Protein AF-A0A2V8WZK0-F1 (afdb_monomer_lite)

pLDDT: mean 77.35, std 22.76, range [38.62, 98.31]

Radius of gyration: 26.87 Å; chains: 1; bounding box: 60×55×63 Å

Structure (mmCIF, N/CA/C/O backbone):
data_AF-A0A2V8WZK0-F1
#
_entry.id   AF-A0A2V8WZK0-F1
#
loop_
_atom_site.group_PDB
_atom_site.id
_atom_site.type_symbol
_atom_site.label_atom_id
_atom_site.label_alt_id
_atom_site.label_comp_id
_atom_site.label_asym_id
_atom_site.label_entity_id
_atom_site.label_seq_id
_atom_site.pdbx_PDB_ins_code
_atom_site.Cartn_x
_atom_site.Cartn_y
_atom_site.Cartn_z
_atom_site.occupancy
_atom_site.B_iso_or_equiv
_atom_site.auth_seq_id
_atom_site.auth_comp_id
_atom_site.auth_asym_id
_atom_site.auth_atom_id
_atom_site.pdbx_PDB_model_num
ATOM 1 N N . MET A 1 1 ? -24.699 9.978 6.541 1.00 45.03 1 MET A N 1
ATOM 2 C CA . MET A 1 1 ? -23.788 9.353 5.559 1.00 45.03 1 MET A CA 1
ATOM 3 C C . MET A 1 1 ? -22.583 8.836 6.322 1.00 45.03 1 MET A C 1
ATOM 5 O O . MET A 1 1 ? -21.848 9.649 6.862 1.00 45.03 1 MET A O 1
ATOM 9 N N . GLN A 1 2 ? -22.428 7.519 6.473 1.00 48.81 2 GLN A N 1
ATOM 10 C CA . GLN A 1 2 ? -21.173 6.973 6.995 1.00 48.81 2 GLN A CA 1
ATOM 11 C C . GLN A 1 2 ? -20.133 7.070 5.879 1.00 48.81 2 GLN A C 1
ATOM 13 O O . GLN A 1 2 ? -20.327 6.517 4.800 1.00 48.81 2 GLN A O 1
ATOM 18 N N . ILE A 1 3 ? -19.068 7.823 6.130 1.00 55.19 3 ILE A N 1
ATOM 19 C CA . ILE A 1 3 ? -17.882 7.839 5.281 1.00 55.19 3 ILE A CA 1
ATOM 20 C C . ILE A 1 3 ? -17.127 6.566 5.657 1.00 55.19 3 ILE A C 1
ATOM 22 O O . ILE A 1 3 ? -16.715 6.416 6.807 1.00 55.19 3 ILE A O 1
ATOM 26 N N . ILE A 1 4 ? -17.038 5.602 4.743 1.00 62.72 4 ILE A N 1
ATOM 27 C CA . ILE A 1 4 ? -16.323 4.349 4.994 1.00 62.72 4 ILE A CA 1
ATOM 28 C C . ILE A 1 4 ? -14.828 4.690 5.005 1.00 62.72 4 ILE A C 1
ATOM 30 O O . ILE A 1 4 ? -14.196 4.720 3.954 1.00 62.72 4 ILE A O 1
ATOM 34 N N . SER A 1 5 ? -14.276 5.009 6.179 1.00 81.12 5 SER A N 1
ATOM 35 C CA . SER A 1 5 ? -12.831 5.192 6.343 1.00 81.12 5 SER A CA 1
ATOM 36 C C . SER A 1 5 ? -12.189 3.821 6.501 1.00 81.12 5 SER A C 1
ATOM 38 O O . SER A 1 5 ? -12.527 3.074 7.423 1.00 81.12 5 SER A O 1
ATOM 40 N N . LEU A 1 6 ? -11.291 3.469 5.587 1.00 93.56 6 LEU A N 1
ATOM 41 C CA . LEU A 1 6 ? -10.506 2.247 5.701 1.00 93.56 6 LEU A CA 1
ATOM 42 C C . LEU A 1 6 ? -9.342 2.478 6.691 1.00 93.56 6 LEU A C 1
ATOM 44 O O . LEU A 1 6 ? -8.783 3.569 6.733 1.00 93.56 6 LEU A O 1
ATOM 48 N N . PRO A 1 7 ? -8.983 1.487 7.527 1.00 95.50 7 PRO A N 1
ATOM 49 C CA . PRO A 1 7 ? -8.037 1.671 8.632 1.00 95.50 7 PRO A CA 1
ATOM 50 C C . PRO A 1 7 ? -6.560 1.767 8.219 1.00 95.50 7 PRO A C 1
ATOM 52 O O . PRO A 1 7 ? -5.721 2.095 9.065 1.00 95.50 7 PRO A O 1
ATOM 55 N N . TYR A 1 8 ? -6.222 1.464 6.963 1.00 97.50 8 TYR A N 1
ATOM 56 C CA . TYR A 1 8 ? -4.853 1.514 6.451 1.00 97.50 8 TYR A CA 1
ATOM 57 C C . TYR A 1 8 ? -4.787 2.286 5.141 1.00 97.50 8 TYR A C 1
ATOM 59 O O . TYR A 1 8 ? -5.555 1.991 4.230 1.00 97.50 8 TYR A O 1
ATOM 67 N N . ASP A 1 9 ? -3.810 3.178 5.024 1.00 97.38 9 ASP A N 1
ATOM 68 C CA . ASP A 1 9 ? -3.475 3.857 3.774 1.00 97.38 9 ASP A CA 1
ATOM 69 C C . ASP A 1 9 ? -2.181 3.295 3.200 1.00 97.38 9 ASP A C 1
ATOM 71 O O . ASP A 1 9 ? -1.231 3.003 3.929 1.00 97.38 9 ASP A O 1
ATOM 75 N N . ILE A 1 10 ? -2.136 3.170 1.882 1.00 98.00 10 ILE A N 1
ATOM 76 C CA . ILE A 1 10 ? -0.937 2.895 1.104 1.00 98.00 10 ILE A CA 1
ATOM 77 C C . ILE A 1 10 ? -0.505 4.224 0.498 1.00 98.00 10 ILE A C 1
ATOM 79 O O . ILE A 1 10 ? -1.268 4.859 -0.234 1.00 98.00 10 ILE A O 1
ATOM 83 N N . LEU A 1 11 ? 0.714 4.648 0.813 1.00 97.94 11 LEU A N 1
ATOM 84 C CA . LEU A 1 11 ? 1.306 5.876 0.297 1.00 97.94 11 LEU A CA 1
ATOM 85 C C . LEU A 1 11 ? 2.481 5.528 -0.615 1.00 97.94 11 LEU A C 1
ATOM 87 O O . LEU A 1 11 ? 3.256 4.618 -0.304 1.00 97.94 11 LEU A O 1
ATOM 91 N N . ARG A 1 12 ? 2.646 6.274 -1.705 1.00 97.50 12 ARG A N 1
ATOM 92 C CA . ARG A 1 12 ? 3.831 6.218 -2.565 1.00 97.50 12 ARG A CA 1
ATOM 93 C C . ARG A 1 12 ? 4.701 7.437 -2.296 1.00 97.50 12 ARG A C 1
ATOM 95 O O . ARG A 1 12 ? 4.187 8.551 -2.249 1.00 97.50 12 ARG A O 1
ATOM 102 N N . LYS A 1 13 ? 6.007 7.227 -2.145 1.00 96.50 13 LYS A N 1
ATOM 103 C CA . LYS A 1 13 ? 6.977 8.321 -2.130 1.00 96.50 13 LYS A CA 1
ATOM 104 C C . LYS A 1 13 ? 7.306 8.723 -3.564 1.00 96.50 13 LYS A C 1
ATOM 106 O O . LYS A 1 13 ? 7.652 7.853 -4.367 1.00 96.50 13 LYS A O 1
ATOM 111 N N . ASP A 1 14 ? 7.192 10.004 -3.874 1.00 91.75 14 ASP A N 1
ATOM 112 C CA . ASP A 1 14 ? 7.634 10.554 -5.153 1.00 91.75 14 ASP A CA 1
ATOM 113 C C . ASP A 1 14 ? 9.142 10.871 -5.167 1.00 91.75 14 ASP A C 1
ATOM 115 O O . ASP A 1 14 ? 9.861 10.657 -4.183 1.00 91.75 14 ASP A O 1
ATOM 119 N N . ASP A 1 15 ? 9.623 11.377 -6.303 1.00 87.81 15 ASP A N 1
ATOM 120 C CA . ASP A 1 15 ? 11.030 11.743 -6.500 1.00 87.81 15 ASP A CA 1
ATOM 121 C C . ASP A 1 15 ? 11.447 12.978 -5.675 1.00 87.81 15 ASP A C 1
ATOM 123 O O . ASP A 1 15 ? 12.628 13.145 -5.369 1.00 87.81 15 ASP A O 1
ATOM 127 N N . GLY A 1 16 ? 10.488 13.825 -5.277 1.00 89.12 16 GLY A N 1
ATOM 128 C CA . GLY A 1 16 ? 10.692 14.960 -4.367 1.00 89.12 16 GLY A CA 1
ATOM 129 C C . GLY A 1 16 ? 10.751 14.549 -2.892 1.00 89.12 16 GLY A C 1
ATOM 130 O O . GLY A 1 16 ? 11.162 15.328 -2.033 1.00 89.12 16 GLY A O 1
ATOM 131 N N . GLY A 1 17 ? 10.390 13.302 -2.602 1.00 91.62 17 GLY A N 1
ATOM 132 C CA . GLY A 1 17 ? 10.381 12.707 -1.282 1.00 91.62 17 GLY A CA 1
ATOM 133 C C . GLY A 1 17 ? 9.075 12.873 -0.508 1.00 91.62 17 GLY A C 1
ATOM 134 O O . GLY A 1 17 ? 9.038 12.488 0.664 1.00 91.62 17 GLY A O 1
ATOM 135 N N . GLU A 1 18 ? 8.025 13.394 -1.141 1.00 95.25 18 GLU A N 1
ATOM 136 C CA . GLU A 1 18 ? 6.692 13.532 -0.563 1.00 95.25 18 GLU A CA 1
ATOM 137 C C . GLU A 1 18 ? 5.920 12.210 -0.663 1.00 95.25 18 GLU A C 1
ATOM 139 O O . GLU A 1 18 ? 6.082 11.432 -1.604 1.00 95.25 18 GLU A O 1
ATOM 144 N N . PHE A 1 19 ? 5.085 11.932 0.340 1.00 95.19 19 PHE A N 1
ATOM 145 C CA . PHE A 1 19 ? 4.209 10.766 0.346 1.00 95.19 19 PHE A CA 1
ATOM 146 C C . PHE A 1 19 ? 2.809 11.139 -0.133 1.00 95.19 19 PHE A C 1
ATOM 148 O O . PHE A 1 19 ? 2.107 11.904 0.524 1.00 95.19 19 PHE A O 1
ATOM 155 N N . THR A 1 20 ? 2.376 10.521 -1.228 1.00 95.19 20 THR A N 1
ATOM 156 C CA . THR A 1 20 ? 1.033 10.691 -1.789 1.00 95.19 20 THR A CA 1
ATOM 157 C C . THR A 1 20 ? 0.169 9.458 -1.506 1.00 95.19 20 THR A C 1
ATOM 159 O O . THR A 1 20 ? 0.624 8.330 -1.730 1.00 95.19 20 THR A O 1
ATOM 162 N N . PRO A 1 21 ? -1.069 9.618 -1.001 1.00 95.12 21 PRO A N 1
ATOM 163 C CA . PRO A 1 21 ? -2.002 8.505 -0.859 1.00 95.12 21 PRO A CA 1
ATOM 164 C C . PRO A 1 21 ? -2.369 7.924 -2.221 1.00 95.12 21 PRO A C 1
ATOM 166 O O . PRO A 1 21 ? -2.786 8.658 -3.114 1.00 95.12 21 PRO A O 1
ATOM 169 N N . VAL A 1 22 ? -2.231 6.607 -2.370 1.00 96.50 22 VAL A N 1
ATOM 170 C CA . VAL A 1 22 ? -2.574 5.907 -3.619 1.00 96.50 22 VAL A CA 1
ATOM 171 C C . VAL A 1 22 ? -3.779 4.990 -3.463 1.00 96.50 22 VAL A C 1
ATOM 173 O O . VAL A 1 22 ? -4.604 4.907 -4.366 1.00 96.50 22 VAL A O 1
ATOM 176 N N . GLU A 1 23 ? -3.907 4.312 -2.325 1.00 96.25 23 GLU A N 1
ATOM 177 C CA . GLU A 1 23 ? -4.993 3.364 -2.079 1.00 96.25 23 GLU A CA 1
ATOM 178 C C . GLU A 1 23 ? -5.219 3.193 -0.573 1.00 96.25 23 GLU A C 1
ATOM 180 O O . GLU A 1 23 ? -4.306 3.422 0.216 1.00 96.25 23 GLU A O 1
ATOM 185 N N . ALA A 1 24 ? -6.414 2.765 -0.165 1.00 95.56 24 ALA A N 1
ATOM 186 C CA . ALA A 1 24 ? -6.719 2.439 1.224 1.00 95.56 24 ALA A CA 1
ATOM 187 C C . ALA A 1 24 ? -7.232 0.996 1.346 1.00 95.56 24 ALA A C 1
ATOM 189 O O . ALA A 1 24 ? -7.853 0.459 0.429 1.00 95.56 24 ALA A O 1
ATOM 190 N N . ALA A 1 25 ? -6.969 0.349 2.481 1.00 95.88 25 ALA A N 1
ATOM 191 C CA . ALA A 1 25 ? -7.199 -1.075 2.686 1.00 95.88 25 ALA A CA 1
ATOM 192 C C . ALA A 1 25 ? -7.883 -1.375 4.026 1.00 95.88 25 ALA A C 1
ATOM 194 O O . ALA A 1 25 ? -7.618 -0.758 5.058 1.00 95.88 25 ALA A O 1
ATOM 195 N N . LYS A 1 26 ? -8.754 -2.389 4.010 1.00 95.44 26 LYS A N 1
ATOM 196 C CA . LYS A 1 26 ? -9.546 -2.821 5.174 1.00 95.44 26 LYS A CA 1
ATOM 197 C C . LYS A 1 26 ? -8.723 -3.494 6.279 1.00 95.44 26 LYS A C 1
ATOM 199 O O . LYS A 1 26 ? -9.149 -3.513 7.428 1.00 95.44 26 LYS A O 1
ATOM 204 N N . ASP A 1 27 ? -7.575 -4.073 5.934 1.00 96.00 27 ASP A N 1
ATOM 205 C CA . ASP A 1 27 ? -6.715 -4.813 6.854 1.00 96.00 27 ASP A CA 1
ATOM 206 C C . ASP A 1 27 ? -5.245 -4.780 6.402 1.00 96.00 27 ASP A C 1
ATOM 208 O O . ASP A 1 27 ? -4.942 -4.595 5.219 1.00 96.00 27 ASP A O 1
ATOM 212 N N . LEU A 1 28 ? -4.324 -4.987 7.349 1.00 97.00 28 LEU A N 1
ATOM 213 C CA . LEU A 1 28 ? -2.883 -4.892 7.103 1.00 97.00 28 LEU A CA 1
ATOM 214 C C . LEU A 1 28 ? -2.372 -5.935 6.101 1.00 97.00 28 LEU A C 1
ATOM 216 O O . LEU A 1 28 ? -1.425 -5.662 5.364 1.00 97.00 28 LEU A O 1
ATOM 220 N N . LYS A 1 29 ? -2.958 -7.138 6.077 1.00 97.94 29 LYS A N 1
ATOM 221 C CA . LYS A 1 29 ? -2.524 -8.201 5.164 1.00 97.94 29 LYS A CA 1
ATOM 222 C C . LYS A 1 29 ? -2.853 -7.803 3.728 1.00 97.94 29 LYS A C 1
ATOM 224 O O . LYS A 1 29 ? -1.962 -7.834 2.883 1.00 97.94 29 LYS A O 1
ATOM 229 N N . SER A 1 30 ? -4.087 -7.368 3.482 1.00 97.69 30 SER A N 1
ATOM 230 C CA . SER A 1 30 ? -4.524 -6.849 2.184 1.00 97.69 30 SER A CA 1
ATOM 231 C C . SER A 1 30 ? -3.683 -5.643 1.752 1.00 97.69 30 SER A C 1
ATOM 233 O O . SER A 1 30 ? -3.220 -5.605 0.616 1.00 97.69 30 SER A O 1
ATOM 235 N N . ALA A 1 31 ? -3.391 -4.713 2.671 1.00 97.75 31 ALA A N 1
ATOM 236 C CA . ALA A 1 31 ? -2.547 -3.550 2.389 1.00 97.75 31 ALA A CA 1
ATOM 237 C C . ALA A 1 31 ? -1.132 -3.944 1.931 1.00 97.75 31 ALA A C 1
ATOM 239 O O . ALA A 1 31 ? -0.614 -3.400 0.960 1.00 97.75 31 ALA A O 1
ATOM 240 N N . LYS A 1 32 ? -0.506 -4.919 2.605 1.00 97.81 32 LYS A N 1
ATOM 241 C CA . LYS A 1 32 ? 0.841 -5.400 2.260 1.00 97.81 32 LYS A CA 1
ATOM 242 C C . LYS A 1 32 ? 0.883 -6.106 0.908 1.00 97.81 32 LYS A C 1
ATOM 244 O O . LYS A 1 32 ? 1.814 -5.866 0.149 1.00 97.81 32 LYS A O 1
ATOM 249 N N . VAL A 1 33 ? -0.107 -6.951 0.608 1.00 98.00 33 VAL A N 1
ATOM 250 C CA . VAL A 1 33 ? -0.216 -7.604 -0.709 1.00 98.00 33 VAL A CA 1
ATOM 251 C C . VAL A 1 33 ? -0.346 -6.545 -1.798 1.00 98.00 33 VAL A C 1
ATOM 253 O O . VAL A 1 33 ? 0.428 -6.541 -2.751 1.00 98.00 33 VAL A O 1
ATOM 256 N N . ARG A 1 34 ? -1.250 -5.584 -1.602 1.00 97.88 34 ARG A N 1
ATOM 257 C CA . ARG A 1 34 ? -1.490 -4.527 -2.577 1.00 97.88 34 ARG A CA 1
ATOM 258 C C . ARG A 1 34 ? -0.270 -3.640 -2.805 1.00 97.88 34 ARG A C 1
ATOM 260 O O . ARG A 1 34 ? 0.052 -3.309 -3.939 1.00 97.88 34 ARG A O 1
ATOM 267 N N . MET A 1 35 ? 0.453 -3.308 -1.740 1.00 96.81 35 MET A N 1
ATOM 268 C CA . MET A 1 35 ? 1.707 -2.562 -1.812 1.00 96.81 35 MET A CA 1
ATOM 269 C C . MET A 1 35 ? 2.753 -3.260 -2.706 1.00 96.81 35 MET A C 1
ATOM 271 O O . MET A 1 35 ? 3.439 -2.587 -3.471 1.00 96.81 35 MET A O 1
ATOM 275 N N . ILE A 1 36 ? 2.853 -4.594 -2.643 1.00 96.50 36 ILE A N 1
ATOM 276 C CA . ILE A 1 36 ? 3.764 -5.392 -3.485 1.00 96.50 36 ILE A CA 1
ATOM 277 C C . ILE A 1 36 ? 3.310 -5.382 -4.950 1.00 96.50 36 ILE A C 1
ATOM 279 O O . ILE A 1 36 ? 4.127 -5.212 -5.850 1.00 96.50 36 ILE A O 1
ATOM 283 N N . GLU A 1 37 ? 2.011 -5.540 -5.205 1.00 97.31 37 GLU A N 1
ATOM 284 C CA . GLU A 1 37 ? 1.461 -5.471 -6.565 1.00 97.31 37 GLU A CA 1
ATOM 285 C C . GLU A 1 37 ? 1.730 -4.101 -7.200 1.00 97.31 37 GLU A C 1
ATOM 287 O O . GLU A 1 37 ? 2.215 -4.014 -8.328 1.00 97.31 37 GLU A O 1
ATOM 292 N N . LEU A 1 38 ? 1.483 -3.020 -6.454 1.00 96.69 38 LEU A N 1
ATOM 293 C CA . LEU A 1 38 ? 1.758 -1.655 -6.899 1.00 96.69 38 LEU A CA 1
ATOM 294 C C . LEU A 1 38 ? 3.243 -1.447 -7.216 1.00 96.69 38 LEU A C 1
ATOM 296 O O . LEU A 1 38 ? 3.563 -0.848 -8.243 1.00 96.69 38 LEU A O 1
ATOM 300 N N . SER A 1 39 ? 4.148 -1.971 -6.384 1.00 95.25 39 SER A N 1
ATOM 301 C CA . SER A 1 39 ? 5.588 -1.828 -6.607 1.00 95.25 39 SER A CA 1
ATOM 302 C C . SER A 1 39 ? 6.106 -2.671 -7.778 1.00 95.25 39 SER A C 1
ATOM 304 O O . SER A 1 39 ? 7.088 -2.283 -8.409 1.00 95.25 39 SER A O 1
ATOM 306 N N . ALA A 1 40 ? 5.434 -3.777 -8.110 1.00 93.94 40 ALA A N 1
ATOM 307 C CA . ALA A 1 40 ? 5.711 -4.567 -9.307 1.00 93.94 40 ALA A CA 1
ATOM 308 C C . ALA A 1 40 ? 5.236 -3.868 -10.594 1.00 93.94 40 ALA A C 1
ATOM 310 O O . ALA A 1 40 ? 5.920 -3.932 -11.613 1.00 93.94 40 ALA A O 1
ATOM 311 N N . HIS A 1 41 ? 4.087 -3.184 -10.553 1.00 94.12 41 HIS A N 1
ATOM 312 C CA . HIS A 1 41 ? 3.558 -2.436 -11.700 1.00 94.12 41 HIS A CA 1
ATOM 313 C C . HIS A 1 41 ? 4.282 -1.108 -11.938 1.00 94.12 41 HIS A C 1
ATOM 315 O O . HIS A 1 41 ? 4.546 -0.738 -13.079 1.00 94.12 41 HIS A O 1
ATOM 321 N N . SER A 1 42 ? 4.589 -0.384 -10.865 1.00 93.44 42 SER A N 1
ATOM 322 C CA . SER A 1 42 ? 5.306 0.884 -10.901 1.00 93.44 42 SER A CA 1
ATOM 323 C C . SER A 1 42 ? 6.357 0.880 -9.795 1.00 93.44 42 SER A C 1
ATOM 325 O O . SER A 1 42 ? 6.027 1.223 -8.650 1.00 93.44 42 SER A O 1
ATOM 327 N N . PRO A 1 43 ? 7.619 0.542 -10.123 1.00 94.25 43 PRO A N 1
ATOM 328 C CA . PRO A 1 43 ? 8.725 0.592 -9.178 1.00 94.25 43 PRO A CA 1
ATOM 329 C C . PRO A 1 43 ? 8.789 1.931 -8.431 1.00 94.25 43 PRO A C 1
ATOM 331 O O . PRO A 1 43 ? 8.454 2.998 -8.957 1.00 94.25 43 PRO A O 1
ATOM 334 N N . GLY A 1 44 ? 9.170 1.868 -7.162 1.00 94.50 44 GLY A N 1
ATOM 335 C CA . GLY A 1 44 ? 9.179 3.010 -6.259 1.00 94.50 44 GLY A CA 1
ATOM 336 C C . GLY A 1 44 ? 9.200 2.588 -4.797 1.00 94.50 44 GLY A C 1
ATOM 337 O O . GLY A 1 44 ? 9.329 1.404 -4.473 1.00 94.50 44 GLY A O 1
ATOM 338 N N . GLN A 1 45 ? 9.078 3.576 -3.914 1.00 97.06 45 GLN A N 1
ATOM 339 C CA . GLN A 1 45 ? 8.974 3.365 -2.473 1.00 97.06 45 GLN A CA 1
ATOM 340 C C . GLN A 1 45 ? 7.514 3.495 -2.054 1.00 97.06 45 GLN A C 1
ATOM 342 O O . GLN A 1 45 ? 6.877 4.515 -2.319 1.00 97.06 45 GLN A O 1
ATOM 347 N N . TYR A 1 46 ? 7.003 2.475 -1.376 1.00 98.06 46 TYR A N 1
ATOM 348 C CA . TYR A 1 46 ? 5.650 2.462 -0.844 1.00 98.06 46 TYR A CA 1
ATOM 349 C C . TYR A 1 46 ? 5.674 2.146 0.647 1.00 98.06 46 TYR A C 1
ATOM 351 O O . TYR A 1 46 ? 6.524 1.390 1.129 1.00 98.06 46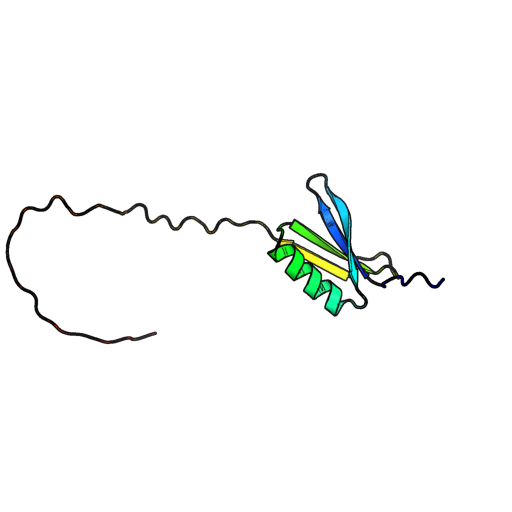 TYR A O 1
ATOM 359 N N . VAL A 1 47 ? 4.726 2.723 1.379 1.00 98.06 47 VAL A N 1
ATOM 360 C CA . VAL A 1 47 ? 4.530 2.481 2.809 1.00 98.06 47 VAL A CA 1
ATOM 361 C C . VAL A 1 47 ? 3.059 2.241 3.107 1.00 98.06 47 VAL A C 1
ATOM 363 O O . VAL A 1 47 ? 2.184 2.826 2.476 1.00 98.06 47 VAL A O 1
ATOM 366 N N . VAL A 1 48 ? 2.791 1.398 4.099 1.00 98.31 48 VAL A N 1
ATOM 367 C CA . VAL A 1 48 ? 1.463 1.238 4.693 1.00 98.31 48 VAL A CA 1
ATOM 368 C C . VAL A 1 48 ? 1.435 2.001 6.008 1.00 98.31 48 VAL A C 1
ATOM 370 O O . VAL A 1 48 ? 2.255 1.727 6.886 1.00 98.31 48 VAL A O 1
ATOM 373 N N . VAL A 1 49 ? 0.477 2.906 6.175 1.00 97.81 49 VAL A N 1
ATOM 374 C CA . VAL A 1 49 ? 0.251 3.671 7.405 1.00 97.81 49 VAL A CA 1
ATOM 375 C C . VAL A 1 49 ? -1.053 3.216 8.048 1.00 97.81 49 VAL A C 1
ATOM 377 O O . VAL A 1 49 ? -2.081 3.099 7.389 1.00 97.81 49 VAL A O 1
ATOM 380 N N . SER A 1 50 ? -1.024 2.936 9.349 1.00 96.62 50 SER A N 1
ATOM 381 C CA . SER A 1 50 ? -2.241 2.703 10.129 1.00 96.62 50 SER A CA 1
ATOM 382 C C . SER A 1 50 ? -2.881 4.044 10.469 1.00 96.62 50 SER A C 1
ATOM 384 O O . SER A 1 50 ? -2.281 4.826 11.203 1.00 96.62 50 SER A O 1
ATOM 386 N N . GLN A 1 51 ? -4.114 4.286 10.021 1.00 93.88 51 GLN A N 1
ATOM 387 C CA . GLN A 1 51 ? -4.833 5.520 10.352 1.00 93.88 51 GLN A CA 1
ATOM 388 C C . GLN A 1 51 ? -5.117 5.642 11.855 1.00 93.88 51 GLN A C 1
ATOM 390 O O . GLN A 1 51 ? -5.103 6.735 12.408 1.00 93.88 51 GLN A O 1
ATOM 395 N N . THR A 1 52 ? -5.315 4.516 12.547 1.00 92.81 52 THR A N 1
ATOM 396 C CA . THR A 1 52 ? -5.564 4.502 13.997 1.00 92.81 52 THR A CA 1
ATOM 397 C C . THR A 1 52 ? -4.367 4.988 14.810 1.00 92.81 52 THR A C 1
ATOM 399 O O . THR A 1 52 ? -4.543 5.610 15.851 1.00 92.81 52 THR A O 1
ATOM 402 N N . THR A 1 53 ? -3.145 4.672 14.372 1.00 95.12 53 THR A N 1
ATOM 403 C CA . THR A 1 53 ? -1.924 4.958 15.148 1.00 95.12 53 THR A CA 1
ATOM 404 C C . THR A 1 53 ? -1.037 6.031 14.525 1.00 95.12 53 THR A C 1
ATOM 406 O O . THR A 1 53 ? -0.116 6.501 15.187 1.00 95.12 53 THR A O 1
ATOM 409 N N . GLY A 1 54 ? -1.263 6.381 13.256 1.00 94.62 54 GLY A N 1
ATOM 410 C CA . GLY A 1 54 ? -0.380 7.234 12.458 1.00 94.62 54 GLY A CA 1
ATOM 411 C C . GLY A 1 54 ? 0.986 6.608 12.156 1.00 94.62 54 GLY A C 1
ATOM 412 O O . GLY A 1 54 ? 1.890 7.305 11.703 1.00 94.62 54 GLY A O 1
ATOM 413 N N . LYS A 1 55 ? 1.183 5.312 12.439 1.00 96.88 55 LYS A N 1
ATOM 414 C CA . LYS A 1 55 ? 2.483 4.637 12.318 1.00 96.88 55 LYS A CA 1
ATOM 415 C C . LYS A 1 55 ? 2.585 3.812 11.043 1.00 96.88 55 LYS A C 1
ATOM 417 O O . LYS A 1 55 ? 1.601 3.236 10.575 1.00 96.88 55 LYS A O 1
ATOM 422 N N . ILE A 1 56 ? 3.812 3.693 10.541 1.00 97.12 56 ILE A N 1
ATOM 423 C CA . ILE A 1 56 ? 4.147 2.799 9.432 1.00 97.12 56 ILE A CA 1
ATOM 424 C C . ILE A 1 56 ? 4.038 1.347 9.913 1.00 97.12 56 ILE A C 1
ATOM 426 O O . ILE A 1 56 ? 4.691 0.945 10.874 1.00 97.12 56 ILE A O 1
ATOM 430 N N . ALA A 1 57 ? 3.212 0.559 9.228 1.00 97.06 57 ALA A N 1
ATOM 431 C CA . ALA A 1 57 ? 2.971 -0.858 9.496 1.00 97.06 57 ALA A CA 1
ATOM 432 C C . ALA A 1 57 ? 3.660 -1.793 8.474 1.00 97.06 57 ALA A C 1
ATOM 434 O O . ALA A 1 57 ? 3.663 -3.020 8.638 1.00 97.06 57 ALA A O 1
ATOM 435 N N . GLY A 1 58 ? 4.248 -1.224 7.417 1.00 96.19 58 GLY A N 1
ATOM 436 C CA . GLY A 1 58 ? 5.054 -1.924 6.418 1.00 96.19 58 GLY A CA 1
ATOM 437 C C . GLY A 1 58 ? 5.626 -0.969 5.371 1.00 96.19 58 GLY A C 1
ATOM 438 O O . GLY A 1 58 ? 5.090 0.119 5.177 1.00 96.19 58 GLY A O 1
ATOM 439 N N . SER A 1 59 ? 6.699 -1.378 4.700 1.00 96.50 59 SER A N 1
ATOM 440 C CA . SER A 1 59 ? 7.288 -0.652 3.574 1.00 96.50 59 SER A CA 1
ATOM 441 C C . SER A 1 59 ? 7.858 -1.615 2.533 1.00 96.50 59 SER A C 1
ATOM 443 O O . SER A 1 59 ? 8.199 -2.756 2.853 1.00 96.50 59 SER A O 1
ATOM 445 N N . VAL A 1 60 ? 7.958 -1.156 1.287 1.00 96.50 60 VAL A N 1
ATOM 446 C CA . VAL A 1 60 ? 8.686 -1.834 0.209 1.00 96.50 60 VAL A CA 1
ATOM 447 C C . VAL A 1 60 ? 9.357 -0.795 -0.681 1.00 96.50 60 VAL A C 1
ATOM 449 O O . VAL A 1 60 ? 8.799 0.271 -0.939 1.00 96.50 60 VAL A O 1
ATOM 452 N N . THR A 1 61 ? 10.550 -1.126 -1.161 1.00 94.44 61 THR A N 1
ATOM 453 C CA . THR A 1 61 ? 11.268 -0.345 -2.166 1.00 94.44 61 THR A CA 1
ATOM 454 C C . THR A 1 61 ? 11.592 -1.266 -3.325 1.00 94.44 61 THR A C 1
ATOM 456 O O . THR A 1 61 ? 12.296 -2.259 -3.147 1.00 94.44 61 THR A O 1
ATOM 459 N N . THR A 1 62 ? 11.095 -0.934 -4.510 1.00 92.62 62 THR A N 1
ATOM 460 C CA . THR A 1 62 ? 11.422 -1.648 -5.744 1.00 92.62 62 THR A CA 1
ATOM 461 C C . THR A 1 62 ? 12.163 -0.697 -6.664 1.00 92.62 62 THR A C 1
ATOM 463 O O . THR A 1 62 ? 11.652 0.366 -7.006 1.00 92.62 62 THR A O 1
ATOM 466 N N . VAL A 1 63 ? 13.377 -1.075 -7.056 1.00 86.38 63 VAL A N 1
ATOM 467 C CA . VAL A 1 63 ? 14.132 -0.371 -8.092 1.00 86.38 63 VAL A CA 1
ATOM 468 C C . VAL A 1 63 ? 13.835 -1.023 -9.434 1.00 86.38 63 VAL A C 1
ATOM 470 O O . VAL A 1 63 ? 13.738 -2.246 -9.525 1.00 86.38 63 VAL A O 1
ATOM 473 N N . SER A 1 64 ? 13.675 -0.214 -10.478 1.00 77.88 64 SER A N 1
ATOM 474 C CA . SER A 1 64 ? 13.601 -0.727 -11.843 1.00 77.88 64 SER A CA 1
ATOM 475 C C . SER A 1 64 ? 15.000 -1.179 -12.250 1.00 77.88 64 SER A C 1
ATOM 477 O O . SER A 1 64 ? 15.788 -0.394 -12.773 1.00 77.88 64 SER A O 1
ATOM 479 N N . SER A 1 65 ? 15.374 -2.418 -11.941 1.00 71.12 65 SER A N 1
ATOM 480 C CA . SER A 1 65 ? 16.546 -2.999 -12.578 1.00 71.12 65 SER A CA 1
ATOM 481 C C . SER A 1 65 ? 16.129 -3.408 -13.985 1.00 71.12 65 SER A C 1
ATOM 483 O O . SER A 1 65 ? 15.394 -4.384 -14.149 1.00 71.12 65 SER A O 1
ATOM 485 N N . CYS A 1 66 ? 16.633 -2.707 -15.005 1.00 56.34 66 CYS A N 1
ATOM 486 C CA . CYS A 1 66 ? 16.899 -3.391 -16.265 1.00 56.34 66 CYS A CA 1
ATOM 487 C C . CYS A 1 66 ? 17.667 -4.665 -15.893 1.00 56.34 66 CYS A C 1
ATOM 489 O O . CYS A 1 66 ? 18.637 -4.550 -15.130 1.00 56.34 66 CYS A O 1
ATOM 491 N N . PRO A 1 67 ? 17.260 -5.863 -16.356 1.00 58.00 67 PRO A N 1
ATOM 492 C CA . PRO A 1 67 ? 18.146 -7.005 -16.222 1.00 58.00 67 PRO A CA 1
ATOM 493 C C . PRO A 1 67 ? 19.498 -6.555 -16.785 1.00 58.00 67 PRO A C 1
ATOM 495 O O . PRO A 1 67 ? 19.497 -5.862 -17.814 1.00 58.00 67 PRO A O 1
ATOM 498 N N . PRO A 1 68 ? 20.631 -6.836 -16.109 1.00 51.69 68 PRO A N 1
ATOM 499 C CA . PRO A 1 68 ? 21.921 -6.602 -16.731 1.00 51.69 68 PRO A CA 1
ATOM 500 C C . PRO A 1 68 ? 21.809 -7.247 -18.104 1.00 51.69 68 PRO A C 1
ATOM 502 O O . PRO A 1 68 ? 21.472 -8.431 -18.191 1.00 51.69 68 PRO A O 1
ATOM 505 N N . ARG A 1 69 ? 21.933 -6.433 -19.164 1.00 53.38 69 ARG A N 1
ATOM 506 C CA . ARG A 1 69 ? 22.039 -6.939 -20.530 1.00 53.38 69 ARG A CA 1
ATOM 507 C C . ARG A 1 69 ? 23.071 -8.039 -20.398 1.00 53.38 69 ARG A C 1
ATOM 509 O O . ARG A 1 69 ? 24.199 -7.734 -20.014 1.00 53.38 69 ARG A O 1
ATOM 516 N N . ALA A 1 70 ? 22.651 -9.292 -20.567 1.00 52.78 70 ALA A N 1
ATOM 517 C CA . ALA A 1 70 ? 23.605 -10.366 -20.690 1.00 52.78 70 ALA A CA 1
ATOM 518 C C . ALA A 1 70 ? 24.540 -9.873 -21.784 1.00 52.78 70 ALA A C 1
ATOM 520 O O . ALA A 1 70 ? 24.087 -9.565 -22.890 1.00 52.78 70 ALA A O 1
ATOM 521 N N . ASP A 1 71 ? 25.784 -9.632 -21.399 1.00 49.75 71 ASP A N 1
ATOM 522 C CA . ASP A 1 71 ? 26.865 -9.325 -22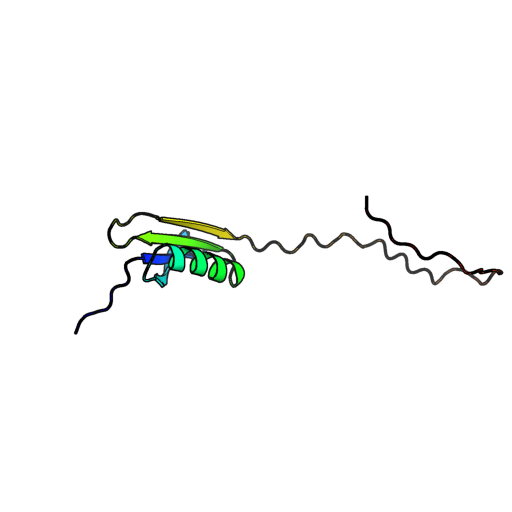.303 1.00 49.75 71 ASP A CA 1
ATOM 523 C C . ASP A 1 71 ? 27.030 -10.567 -23.180 1.00 49.75 71 ASP A C 1
ATOM 525 O O . ASP A 1 71 ? 27.744 -11.508 -22.861 1.00 49.75 71 ASP A O 1
ATOM 529 N N . GLN A 1 72 ? 26.187 -10.646 -24.203 1.00 53.16 72 GLN A N 1
ATOM 530 C CA . GLN A 1 72 ? 26.259 -11.591 -25.300 1.00 53.16 72 GLN A CA 1
ATOM 531 C C . GLN A 1 72 ? 26.578 -10.774 -26.550 1.00 53.16 72 GLN A C 1
ATOM 533 O O . GLN A 1 72 ? 25.866 -10.820 -27.548 1.00 53.16 72 GLN A O 1
ATOM 538 N N . SER A 1 73 ? 27.645 -9.981 -26.470 1.00 51.75 73 SER A N 1
ATOM 539 C CA . SER A 1 73 ? 28.346 -9.458 -27.639 1.00 51.75 73 SER A CA 1
ATOM 540 C C . SER A 1 73 ? 29.630 -10.256 -27.851 1.00 51.75 73 SER A C 1
ATOM 542 O O . SER A 1 73 ? 30.718 -9.705 -27.893 1.00 51.75 73 SER A O 1
ATOM 544 N N . ASP A 1 74 ? 29.476 -11.568 -28.014 1.00 54.78 74 ASP A N 1
ATOM 545 C CA . ASP A 1 74 ? 30.421 -12.413 -28.754 1.00 54.78 74 ASP A CA 1
ATOM 546 C C . ASP A 1 74 ? 29.640 -13.192 -29.827 1.00 54.78 74 ASP A C 1
ATOM 548 O O . ASP A 1 74 ? 29.801 -14.390 -30.050 1.00 54.78 74 ASP A O 1
ATOM 552 N N . HIS A 1 75 ? 28.743 -12.487 -30.525 1.00 50.47 75 HIS A N 1
ATOM 553 C CA . HIS A 1 75 ? 28.282 -12.922 -31.838 1.00 50.47 75 HIS A CA 1
ATOM 554 C C . HIS A 1 75 ? 29.411 -12.643 -32.839 1.00 50.47 75 HIS A C 1
ATOM 556 O O . HIS A 1 75 ? 29.420 -11.636 -33.543 1.00 50.47 75 HIS A O 1
ATOM 562 N N . LYS A 1 76 ? 30.396 -13.543 -32.899 1.00 45.34 76 LYS A N 1
ATOM 563 C CA . LYS A 1 76 ? 31.231 -13.675 -34.091 1.00 45.34 76 LYS A CA 1
ATOM 564 C C . LYS A 1 76 ? 30.368 -14.357 -35.147 1.00 45.34 76 LYS A C 1
ATOM 566 O O . LYS A 1 76 ? 30.161 -15.564 -35.073 1.00 45.34 76 LYS A O 1
ATOM 571 N N . GLU A 1 77 ? 29.809 -13.583 -36.075 1.00 51.38 77 GLU A N 1
ATOM 572 C CA . GLU A 1 77 ? 29.150 -14.127 -37.265 1.00 51.38 77 GLU A CA 1
ATOM 573 C C . GLU A 1 77 ? 30.128 -15.064 -38.002 1.00 51.38 77 GLU A C 1
ATOM 575 O O . GLU A 1 77 ? 31.187 -14.607 -38.438 1.00 51.38 77 GLU A O 1
ATOM 580 N N . PRO A 1 78 ? 29.847 -16.375 -38.124 1.00 47.53 78 PRO A N 1
ATOM 581 C CA . PRO A 1 78 ? 30.742 -17.305 -38.787 1.00 47.53 78 PRO A CA 1
ATOM 582 C C . PRO A 1 78 ? 30.239 -17.544 -40.212 1.00 47.53 78 PRO A C 1
ATOM 584 O O . PRO A 1 78 ? 29.690 -18.602 -40.502 1.00 47.53 78 PRO A O 1
ATOM 587 N N . TRP A 1 79 ? 30.373 -16.557 -41.100 1.00 49.41 79 TRP A N 1
ATOM 588 C CA . TRP A 1 79 ? 30.140 -16.777 -42.537 1.0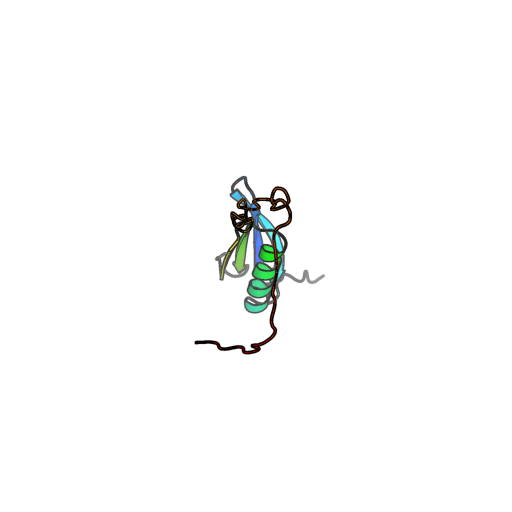0 49.41 79 TRP A CA 1
ATOM 589 C C . TRP A 1 79 ? 31.394 -16.614 -43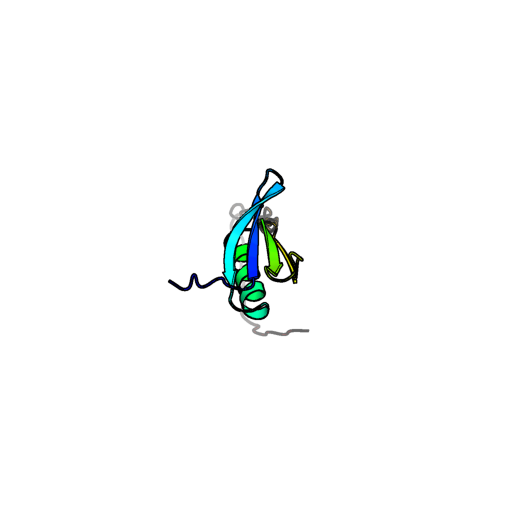.410 1.00 49.41 79 TRP A C 1
ATOM 591 O O . TRP A 1 79 ? 31.335 -16.889 -44.603 1.00 49.41 79 TRP A O 1
ATOM 601 N N . ASP A 1 80 ? 32.556 -16.319 -42.819 1.00 50.97 80 ASP A N 1
ATOM 602 C CA . ASP A 1 80 ? 33.854 -16.316 -43.512 1.00 50.97 80 ASP A CA 1
ATOM 603 C C . ASP A 1 80 ? 34.679 -17.584 -43.222 1.00 50.97 80 ASP A C 1
ATOM 605 O O . ASP A 1 80 ? 35.787 -17.524 -42.686 1.00 50.97 80 ASP A O 1
ATOM 609 N N . ALA A 1 81 ? 34.153 -18.759 -43.571 1.00 49.25 81 ALA A N 1
ATOM 610 C CA . ALA A 1 81 ? 34.979 -19.960 -43.696 1.00 49.25 81 ALA A CA 1
ATOM 611 C C . ALA A 1 81 ? 34.713 -20.629 -45.056 1.00 49.25 81 ALA A C 1
ATOM 613 O O . ALA A 1 81 ? 33.580 -21.049 -45.301 1.00 49.25 81 ALA A O 1
ATOM 614 N N . PRO A 1 82 ? 35.714 -20.711 -45.954 1.00 46.28 82 PRO A N 1
ATOM 615 C CA . PRO A 1 82 ? 35.570 -21.433 -47.210 1.00 46.28 82 PRO A CA 1
ATOM 616 C C . PRO A 1 82 ? 35.358 -22.931 -46.953 1.00 46.28 82 PRO A C 1
ATOM 618 O O . PRO A 1 82 ? 35.935 -23.501 -46.028 1.00 46.28 82 PRO A O 1
ATOM 621 N N . GLU A 1 83 ? 34.504 -23.536 -47.783 1.00 52.78 83 GLU A N 1
ATOM 622 C CA . GLU A 1 83 ? 34.197 -24.967 -47.821 1.00 52.78 83 GLU A CA 1
ATOM 623 C C . GLU A 1 83 ? 35.462 -25.832 -47.730 1.00 52.78 83 GLU A C 1
ATOM 625 O O . GLU A 1 83 ? 36.246 -25.884 -48.674 1.00 52.78 83 GLU A O 1
ATOM 630 N N . GLU A 1 84 ? 35.614 -26.603 -46.652 1.00 45.59 84 GLU A N 1
ATOM 631 C CA . GLU A 1 84 ? 36.412 -27.825 -46.715 1.00 45.59 84 GLU A CA 1
ATOM 632 C C . GLU A 1 84 ? 35.899 -28.894 -45.732 1.00 45.59 84 GLU A C 1
ATOM 634 O O . GLU A 1 84 ? 36.117 -28.847 -44.527 1.00 45.59 84 GLU A O 1
ATOM 639 N N . VAL A 1 85 ? 35.211 -29.879 -46.316 1.00 47.78 85 VAL A N 1
ATOM 640 C CA . VAL A 1 85 ? 35.351 -31.318 -46.036 1.00 47.78 85 VAL A CA 1
ATOM 641 C C . VAL A 1 85 ? 34.850 -31.864 -44.679 1.00 47.78 85 VAL A C 1
ATOM 643 O O . VAL A 1 85 ? 35.551 -31.942 -43.682 1.00 47.78 85 VAL A O 1
ATOM 646 N N . MET A 1 86 ? 33.650 -32.450 -44.785 1.00 41.22 86 MET A N 1
ATOM 647 C CA . MET A 1 86 ? 33.278 -33.813 -44.365 1.00 41.22 86 MET A CA 1
ATOM 648 C C . MET A 1 86 ? 33.116 -34.183 -42.876 1.00 41.22 86 MET A C 1
ATOM 650 O O . MET A 1 86 ? 34.023 -34.112 -42.058 1.00 41.22 86 MET A O 1
ATOM 654 N N . ALA A 1 87 ? 31.972 -34.851 -42.676 1.00 44.41 87 ALA A N 1
ATOM 655 C CA . ALA A 1 87 ? 31.687 -35.947 -41.745 1.00 44.41 87 ALA A CA 1
ATOM 656 C C . ALA A 1 87 ? 31.003 -35.590 -40.413 1.00 44.41 87 ALA A C 1
ATOM 658 O O . ALA A 1 87 ? 31.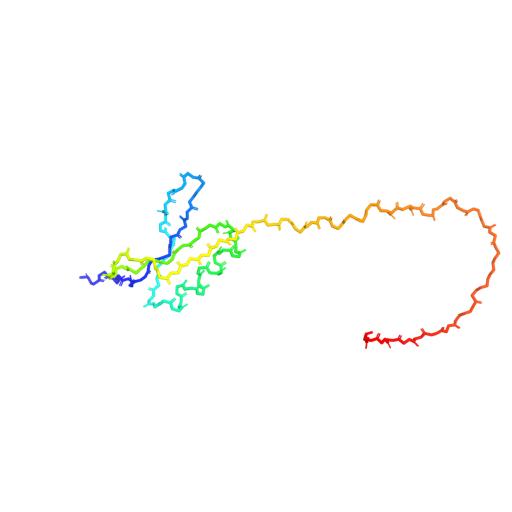622 -35.430 -39.366 1.00 44.41 87 ALA A O 1
ATOM 659 N N . HIS A 1 88 ? 29.667 -35.637 -40.446 1.00 42.62 88 HIS A N 1
ATOM 660 C CA . HIS A 1 88 ? 28.873 -36.112 -39.309 1.00 42.62 88 HIS A CA 1
ATOM 661 C C . HIS A 1 88 ? 29.180 -37.600 -39.050 1.00 42.62 88 HIS A C 1
ATOM 663 O O . HIS A 1 88 ? 29.421 -38.350 -40.002 1.00 42.62 88 HIS A O 1
ATOM 669 N N . PRO A 1 89 ? 29.064 -38.064 -37.795 1.00 45.22 89 PRO A N 1
ATOM 670 C CA . PRO A 1 89 ? 27.826 -38.778 -37.495 1.00 45.22 89 PRO A CA 1
ATOM 671 C C . PRO A 1 89 ? 27.225 -38.476 -36.112 1.00 45.22 89 PRO A C 1
ATOM 673 O O . PRO A 1 89 ? 27.906 -38.393 -35.098 1.00 45.22 89 PRO A O 1
ATOM 676 N N . VAL A 1 90 ? 25.897 -38.341 -36.138 1.00 42.50 90 VAL A N 1
ATOM 677 C CA . VAL A 1 90 ? 24.889 -38.941 -35.246 1.00 42.50 90 VAL A CA 1
ATOM 678 C C . VAL A 1 90 ? 25.376 -39.517 -33.907 1.00 42.50 90 VAL A C 1
ATOM 680 O O . VAL A 1 90 ? 26.070 -40.529 -33.878 1.00 42.50 90 VAL A O 1
ATOM 683 N N . GLY A 1 91 ? 24.796 -39.009 -32.814 1.00 38.62 91 GLY A N 1
ATOM 684 C CA . GLY A 1 91 ? 24.517 -39.815 -31.621 1.00 38.62 91 GLY A CA 1
ATOM 685 C C . GLY A 1 91 ? 24.733 -39.084 -30.300 1.00 38.62 91 GLY A C 1
ATOM 686 O O . GLY A 1 91 ? 25.840 -38.644 -30.017 1.00 38.62 91 GLY A O 1
ATOM 687 N N . GLY A 1 92 ? 23.691 -39.027 -29.464 1.00 42.38 92 GLY A N 1
ATOM 688 C CA . GLY A 1 92 ? 23.858 -38.766 -28.031 1.00 42.38 92 GLY A CA 1
ATOM 689 C C . GLY A 1 92 ? 22.890 -37.757 -27.430 1.00 42.38 92 GLY A C 1
ATOM 690 O O . GLY A 1 92 ? 23.300 -36.690 -26.993 1.00 42.38 92 GLY A O 1
ATOM 691 N N . PHE A 1 93 ? 21.611 -38.125 -27.364 1.00 41.66 93 PHE A N 1
ATOM 692 C CA . PHE A 1 93 ? 20.764 -37.752 -26.229 1.00 41.66 93 PHE A CA 1
ATOM 693 C C . PHE A 1 93 ? 21.509 -38.131 -24.934 1.00 41.66 93 PHE A C 1
ATOM 695 O O . PHE A 1 93 ? 21.953 -39.271 -24.836 1.00 41.66 93 PHE A O 1
ATOM 702 N N . ASP A 1 94 ? 21.681 -37.216 -23.980 1.00 41.97 94 ASP A N 1
ATOM 703 C CA . ASP A 1 94 ? 20.955 -37.303 -22.709 1.00 41.97 94 ASP A CA 1
ATOM 704 C C . ASP A 1 94 ? 21.196 -36.076 -21.817 1.00 41.97 94 ASP A C 1
ATOM 706 O O . ASP A 1 94 ? 22.298 -35.548 -21.670 1.00 41.97 94 ASP A O 1
ATOM 710 N N . THR A 1 95 ? 20.099 -35.651 -21.210 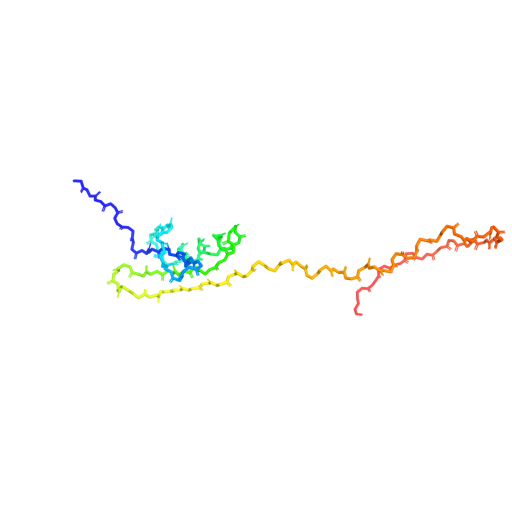1.00 46.94 95 THR A N 1
ATOM 711 C CA . THR A 1 95 ? 20.004 -34.882 -19.974 1.00 46.94 95 THR A CA 1
ATOM 712 C C . THR A 1 95 ? 20.933 -35.402 -18.881 1.00 46.94 95 THR A C 1
ATOM 714 O O . THR A 1 95 ? 20.968 -36.603 -18.690 1.00 46.94 95 THR A O 1
ATOM 717 N N . PHE A 1 96 ? 21.547 -34.543 -18.056 1.00 46.25 96 PHE A N 1
ATOM 718 C CA . PHE A 1 96 ? 21.672 -34.851 -16.622 1.00 46.25 96 PHE A CA 1
ATOM 719 C C . PHE A 1 96 ? 22.000 -33.612 -15.775 1.00 46.25 96 PHE A C 1
ATOM 721 O O . PHE A 1 96 ? 23.026 -32.960 -15.943 1.00 46.25 96 PHE A O 1
ATOM 728 N N . TRP A 1 97 ? 21.103 -33.316 -14.835 1.00 49.31 97 TRP A N 1
ATOM 729 C CA . TRP A 1 97 ? 21.319 -32.410 -13.713 1.00 49.31 97 TRP A CA 1
ATOM 730 C C . TRP A 1 97 ? 22.151 -33.113 -12.632 1.00 49.31 97 TRP A C 1
ATOM 732 O O . TRP A 1 97 ? 21.665 -34.099 -12.070 1.00 49.31 97 TRP A O 1
ATOM 742 N N . ARG A 1 98 ? 23.333 -32.586 -12.286 1.00 53.59 98 ARG A N 1
ATOM 743 C CA . ARG A 1 98 ? 23.803 -32.437 -10.894 1.00 53.59 98 ARG A CA 1
ATOM 744 C C . ARG A 1 98 ? 25.100 -31.648 -10.788 1.00 53.59 98 ARG A C 1
ATOM 746 O O . ARG A 1 98 ? 26.016 -31.929 -11.585 1.00 53.59 98 ARG A O 1
#

Foldseek 3Di:
DDDPDAQKFKWFQDPVRDTDTDDGHNDPVVNVVVQVVVCVVPFGKMFMAGNVVRDTPDIDGGDPDPPPPPPPPPPPPPPPDDDDDDDDDDDDDDDDDD

Sequence (98 aa):
MQIISLPYDILRKDDGGEFTPVEAAKDLKSAKVRMIELSAHSPGQYVVVSQTTGKIAGSVTTVSSCPPRADQSDHKEPWDAPEEVMAHPVGGFDTFWR

Secondary structure (DSSP, 8-state):
------SEEEEEE-TTS-EEEEEEESSHHHHHHHHHHHHHHS-EEEEEEETTT--EEEEEEE---PPP------------------------------